Protein AF-A0A7Z9SD63-F1 (afdb_monomer_lite)

Sequence (78 aa):
KVVSDYFLTQRIKVKTEGPEYDLYVKQTIYLHQILVSAMKCKQTVDSKNVAYGLDLIETFIDLYFDAHGKDHIKQLNE

Foldseek 3Di:
DDLCVDVVPPNQDDDPDDPCNVLSVVLVVLSVLLVVLVVVVVVDVDCVSVVVSVVSVVVNCVSRDDPVSVVVVVVVVD

Structure (mmCIF, N/CA/C/O backbone):
data_AF-A0A7Z9SD63-F1
#
_entry.id   AF-A0A7Z9SD63-F1
#
loop_
_atom_site.group_PDB
_atom_site.id
_atom_site.type_symbol
_atom_site.label_atom_id
_atom_site.label_alt_id
_atom_site.label_comp_id
_atom_site.label_asym_id
_atom_site.label_entity_id
_atom_site.label_seq_id
_atom_site.pdbx_PDB_ins_code
_atom_site.Cartn_x
_atom_site.Cartn_y
_atom_site.Cartn_z
_atom_site.occupancy
_atom_site.B_iso_or_equiv
_atom_site.auth_seq_id
_atom_site.auth_comp_id
_atom_site.auth_asym_id
_atom_site.auth_atom_id
_atom_site.pdbx_PDB_model_num
ATOM 1 N N . LYS A 1 1 ? 6.505 -9.480 8.972 1.00 57.91 1 LYS A N 1
ATOM 2 C CA . LYS A 1 1 ? 7.057 -8.136 8.660 1.00 57.91 1 LYS A CA 1
ATOM 3 C C . LYS A 1 1 ? 5.891 -7.221 8.321 1.00 57.91 1 LYS A C 1
ATOM 5 O O . LYS A 1 1 ? 4.956 -7.701 7.694 1.00 57.91 1 LYS A O 1
ATOM 10 N N . VAL A 1 2 ? 5.907 -5.972 8.786 1.00 84.75 2 VAL A N 1
ATOM 11 C CA . VAL A 1 2 ? 4.816 -5.009 8.550 1.00 84.75 2 VAL A CA 1
ATOM 12 C C . VAL A 1 2 ? 4.954 -4.422 7.137 1.00 84.75 2 VAL A C 1
ATOM 14 O O . VAL A 1 2 ? 6.010 -4.540 6.515 1.00 84.75 2 VAL A O 1
ATOM 17 N N . VAL A 1 3 ? 3.891 -3.804 6.621 1.00 88.19 3 VAL A N 1
ATOM 18 C CA . VAL A 1 3 ? 3.833 -3.140 5.307 1.00 88.19 3 VAL A CA 1
ATOM 19 C C . VAL A 1 3 ? 5.068 -2.262 5.018 1.00 88.19 3 VAL A C 1
ATOM 21 O O . VAL A 1 3 ? 5.607 -2.314 3.913 1.00 88.19 3 VAL A O 1
ATOM 24 N N . SER A 1 4 ? 5.574 -1.527 6.015 1.00 89.56 4 SER A N 1
ATOM 25 C CA . SER A 1 4 ? 6.786 -0.699 5.910 1.00 89.56 4 SER A CA 1
ATOM 26 C C . SER A 1 4 ? 8.044 -1.495 5.553 1.00 89.56 4 SER A C 1
ATOM 28 O O . SER A 1 4 ? 8.780 -1.148 4.630 1.00 89.56 4 SER A O 1
ATOM 30 N N . ASP A 1 5 ? 8.279 -2.599 6.254 1.00 91.94 5 ASP A N 1
ATOM 31 C CA . ASP A 1 5 ? 9.545 -3.334 6.185 1.00 91.94 5 ASP A CA 1
ATOM 32 C C . ASP A 1 5 ? 9.610 -4.273 4.988 1.00 91.94 5 ASP A C 1
ATOM 34 O O . ASP A 1 5 ? 10.669 -4.816 4.688 1.00 91.94 5 ASP A O 1
ATOM 38 N N . TYR A 1 6 ? 8.474 -4.546 4.353 1.00 93.56 6 TYR A N 1
ATOM 39 C CA . TYR A 1 6 ? 8.406 -5.474 3.235 1.00 93.56 6 TYR A CA 1
ATOM 40 C C . TYR A 1 6 ? 8.047 -4.768 1.939 1.00 93.56 6 TYR A C 1
ATOM 42 O O . TYR A 1 6 ? 8.815 -4.814 0.978 1.00 93.56 6 TYR A O 1
ATOM 50 N N . PHE A 1 7 ? 6.906 -4.082 1.904 1.00 94.38 7 PHE A N 1
ATOM 51 C CA . PHE A 1 7 ? 6.444 -3.465 0.670 1.00 94.38 7 PHE A CA 1
ATOM 52 C C . PHE A 1 7 ? 7.224 -2.198 0.352 1.00 94.38 7 PHE A C 1
ATOM 54 O O . PHE A 1 7 ? 7.855 -2.142 -0.700 1.00 94.38 7 PHE A O 1
ATOM 61 N N . LEU A 1 8 ? 7.251 -1.230 1.272 1.00 93.75 8 LEU A N 1
ATOM 62 C CA . LEU A 1 8 ? 7.885 0.071 1.020 1.00 93.75 8 LEU A CA 1
ATOM 63 C C . LEU A 1 8 ? 9.409 -0.010 0.865 1.00 93.75 8 LEU A C 1
ATOM 65 O O . LEU A 1 8 ? 9.991 0.814 0.171 1.00 93.75 8 LEU A O 1
ATOM 69 N N . THR A 1 9 ? 10.056 -0.990 1.495 1.00 93.38 9 THR A N 1
ATOM 70 C CA . THR A 1 9 ? 11.526 -1.087 1.523 1.00 93.38 9 THR A CA 1
ATOM 71 C C . THR A 1 9 ? 12.107 -2.183 0.631 1.00 93.38 9 THR A C 1
ATOM 73 O O . THR A 1 9 ? 13.249 -2.048 0.198 1.00 93.38 9 THR A O 1
ATOM 76 N N . GLN A 1 10 ? 11.373 -3.265 0.332 1.00 93.75 10 GLN A N 1
ATOM 77 C CA . GLN A 1 10 ? 11.926 -4.405 -0.423 1.00 93.75 10 GLN A CA 1
ATOM 78 C C . GLN A 1 10 ? 11.217 -4.646 -1.762 1.00 93.75 10 GLN A C 1
ATOM 80 O O . GLN A 1 10 ? 11.886 -4.892 -2.777 1.00 93.75 10 GLN A O 1
ATOM 85 N N . ARG A 1 11 ? 9.875 -4.607 -1.776 1.00 94.44 11 ARG A N 1
ATOM 86 C CA . ARG A 1 11 ? 9.068 -5.013 -2.939 1.00 94.44 11 ARG A CA 1
ATOM 87 C C . ARG A 1 11 ? 8.792 -3.887 -3.927 1.00 94.44 11 ARG A C 1
ATOM 89 O O . ARG A 1 11 ? 8.987 -4.107 -5.119 1.00 94.44 11 ARG A O 1
ATOM 96 N N . ILE A 1 12 ? 8.346 -2.720 -3.466 1.00 94.69 12 ILE A N 1
ATOM 97 C CA . ILE A 1 12 ? 8.058 -1.585 -4.346 1.00 94.69 12 ILE A CA 1
ATOM 98 C C . ILE A 1 12 ? 9.379 -0.927 -4.740 1.00 94.69 12 ILE A C 1
ATOM 100 O O . ILE A 1 12 ? 10.140 -0.468 -3.890 1.00 94.69 12 ILE A O 1
ATOM 104 N N . LYS A 1 13 ? 9.680 -0.917 -6.040 1.00 94.75 13 LYS A N 1
ATOM 105 C CA . LYS A 1 13 ? 10.903 -0.299 -6.559 1.00 94.75 13 LYS A CA 1
ATOM 106 C C . LYS A 1 13 ? 10.675 1.186 -6.772 1.00 94.75 13 LYS A C 1
ATOM 108 O O . LYS A 1 13 ? 9.694 1.564 -7.401 1.0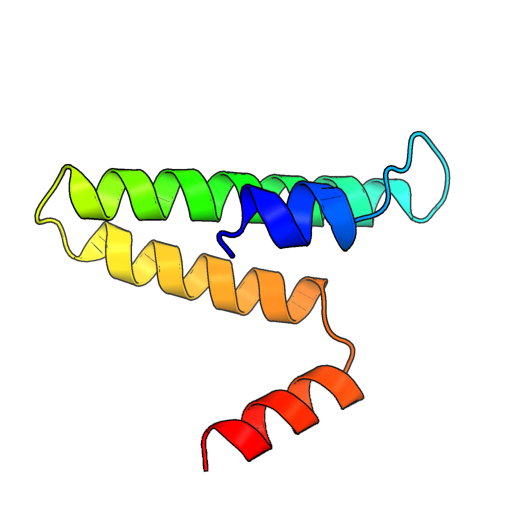0 94.75 13 LYS A O 1
ATOM 113 N N . VAL A 1 14 ? 11.604 2.003 -6.281 1.00 96.00 14 VAL A N 1
ATOM 114 C CA . VAL A 1 14 ? 11.579 3.451 -6.497 1.00 96.00 14 VAL A CA 1
ATOM 115 C C . VAL A 1 14 ? 11.667 3.734 -7.993 1.00 96.00 14 VAL A C 1
ATOM 117 O O . VAL A 1 14 ? 12.559 3.227 -8.676 1.00 96.00 14 VAL A O 1
ATOM 120 N N . LYS A 1 15 ? 10.736 4.547 -8.486 1.00 96.56 15 LYS A N 1
ATOM 121 C CA . LYS A 1 15 ? 10.736 5.092 -9.843 1.00 96.56 15 LYS A CA 1
ATOM 122 C C . LYS A 1 15 ? 10.714 6.608 -9.722 1.00 96.56 15 LYS A C 1
ATOM 124 O O . LYS A 1 15 ? 9.924 7.147 -8.952 1.00 96.56 15 LYS A O 1
ATOM 129 N N . THR A 1 16 ? 11.596 7.285 -10.444 1.00 95.12 16 THR A N 1
ATOM 130 C CA . THR A 1 16 ? 11.699 8.755 -10.440 1.00 95.12 16 THR A CA 1
ATOM 131 C C . THR A 1 16 ? 11.125 9.381 -11.705 1.00 95.12 16 THR A C 1
ATOM 133 O O . THR A 1 16 ? 10.791 10.558 -11.693 1.00 95.12 16 THR A O 1
ATOM 136 N N . GLU A 1 17 ? 10.989 8.595 -12.774 1.00 93.44 17 GLU A N 1
ATOM 137 C CA . GLU A 1 17 ? 10.475 9.005 -14.080 1.00 93.44 17 GLU A CA 1
ATOM 138 C C . GLU A 1 17 ? 10.079 7.774 -14.916 1.00 93.44 17 GLU A C 1
ATOM 140 O O . GLU A 1 17 ? 10.331 6.629 -14.523 1.00 93.44 17 GLU A O 1
ATOM 145 N N . GLY A 1 18 ? 9.468 8.012 -16.079 1.00 95.31 18 GLY A N 1
ATOM 146 C CA . GLY A 1 18 ? 9.121 6.975 -17.050 1.00 95.31 18 GLY A CA 1
ATOM 147 C C . GLY A 1 18 ? 7.729 6.352 -16.861 1.00 95.31 18 GLY A C 1
ATOM 148 O O . GLY A 1 18 ? 6.976 6.742 -15.969 1.00 95.31 18 GLY A O 1
ATOM 149 N N . PRO A 1 19 ? 7.370 5.368 -17.706 1.00 93.69 19 PRO A N 1
ATOM 150 C CA . PRO A 1 19 ? 6.005 4.835 -17.801 1.00 93.69 19 PRO A CA 1
ATOM 151 C C . PRO A 1 19 ? 5.529 4.106 -16.536 1.00 93.69 19 PRO A C 1
ATOM 153 O O . PRO A 1 19 ? 4.331 3.961 -16.316 1.00 93.69 19 PRO A O 1
ATOM 156 N N . GLU A 1 20 ? 6.454 3.658 -15.687 1.00 94.38 20 GLU A N 1
ATOM 157 C CA . GLU A 1 20 ? 6.145 2.960 -14.433 1.00 94.38 20 GLU A CA 1
ATOM 158 C C . GLU A 1 20 ? 6.016 3.908 -13.228 1.00 94.38 20 GLU A C 1
ATOM 160 O O . GLU A 1 20 ? 5.650 3.465 -12.137 1.00 94.38 20 GLU A O 1
ATOM 165 N N . TYR A 1 21 ? 6.315 5.203 -13.398 1.00 96.62 21 TYR A N 1
ATOM 166 C CA . TYR A 1 21 ? 6.276 6.183 -12.311 1.00 96.62 21 TYR A CA 1
ATOM 167 C C . TYR A 1 21 ? 4.878 6.302 -11.699 1.00 96.62 21 TYR A C 1
ATOM 169 O O . TYR A 1 21 ? 4.726 6.218 -10.481 1.00 96.62 21 TYR A O 1
ATOM 177 N N . ASP A 1 22 ? 3.845 6.400 -12.535 1.00 96.88 22 ASP A N 1
ATOM 178 C CA . ASP A 1 22 ? 2.464 6.538 -12.069 1.00 96.88 22 ASP A CA 1
ATOM 179 C C . ASP A 1 22 ? 2.001 5.317 -11.268 1.00 96.88 22 ASP A C 1
ATOM 181 O O . ASP A 1 22 ? 1.283 5.452 -10.274 1.00 96.88 22 ASP A O 1
ATOM 185 N N . LEU A 1 23 ? 2.427 4.116 -11.673 1.00 95.88 23 LEU A N 1
ATOM 186 C CA . LEU A 1 23 ? 2.134 2.888 -10.937 1.00 95.88 23 LEU A CA 1
ATOM 187 C C . LEU A 1 23 ? 2.840 2.887 -9.578 1.00 95.88 23 LEU A C 1
ATOM 189 O O . LEU A 1 23 ? 2.205 2.598 -8.565 1.00 95.88 23 LEU A O 1
ATOM 193 N N . TYR A 1 24 ? 4.118 3.267 -9.541 1.00 96.81 24 TYR A N 1
ATOM 194 C CA . TYR A 1 24 ? 4.880 3.416 -8.302 1.00 96.81 24 TYR A CA 1
ATOM 195 C C . TYR A 1 24 ? 4.220 4.417 -7.338 1.00 96.81 24 TYR A C 1
ATOM 197 O O . TYR A 1 24 ? 4.025 4.113 -6.156 1.00 96.81 24 TYR A O 1
ATOM 205 N N . VAL A 1 25 ? 3.814 5.589 -7.836 1.00 97.31 25 VAL A N 1
ATOM 206 C CA . VAL A 1 25 ? 3.120 6.612 -7.040 1.00 97.31 25 VAL A CA 1
ATOM 207 C C . VAL A 1 25 ? 1.795 6.072 -6.502 1.00 97.31 25 VAL A C 1
ATOM 209 O O . VAL A 1 25 ? 1.528 6.178 -5.307 1.00 97.31 25 VAL A O 1
ATOM 212 N N . LYS A 1 26 ? 0.981 5.417 -7.337 1.00 97.31 26 LYS A N 1
ATOM 213 C CA . LYS A 1 26 ? -0.277 4.803 -6.882 1.00 97.31 26 LYS A CA 1
ATOM 214 C C . LYS A 1 26 ? -0.035 3.744 -5.805 1.00 97.31 26 LYS A C 1
ATOM 216 O O . LYS A 1 26 ? -0.659 3.802 -4.749 1.00 97.31 26 LYS A O 1
ATOM 221 N N . GLN A 1 27 ? 0.895 2.817 -6.025 1.00 97.00 27 GLN A N 1
ATOM 222 C CA . GLN A 1 27 ? 1.209 1.760 -5.059 1.00 97.00 27 GLN A CA 1
ATOM 223 C C . GLN A 1 27 ? 1.679 2.334 -3.715 1.00 97.00 27 GLN A C 1
ATOM 225 O O . GLN A 1 27 ? 1.221 1.891 -2.662 1.00 97.00 27 GLN A O 1
ATOM 230 N N . THR A 1 28 ? 2.543 3.352 -3.727 1.00 97.00 28 THR A N 1
ATOM 231 C CA . THR A 1 28 ? 3.023 3.999 -2.493 1.00 97.00 28 THR A CA 1
ATOM 232 C C . THR A 1 28 ? 1.928 4.773 -1.758 1.00 97.00 28 THR A C 1
ATOM 234 O O . THR A 1 28 ? 1.866 4.695 -0.529 1.00 97.00 28 THR A O 1
ATOM 237 N N . ILE A 1 29 ? 1.016 5.438 -2.477 1.00 97.69 29 ILE A N 1
ATOM 238 C CA . ILE A 1 29 ? -0.159 6.097 -1.886 1.00 97.69 29 ILE A CA 1
ATOM 239 C C . ILE A 1 29 ? -1.037 5.080 -1.150 1.00 97.69 29 ILE A C 1
ATOM 241 O O . ILE A 1 29 ? -1.350 5.293 0.022 1.00 97.69 29 ILE A O 1
ATOM 245 N N . TYR A 1 30 ? -1.398 3.965 -1.791 1.00 97.88 30 TYR A N 1
ATOM 246 C CA . TYR A 1 30 ? -2.253 2.952 -1.161 1.00 97.88 30 TYR A CA 1
ATOM 247 C C . TYR A 1 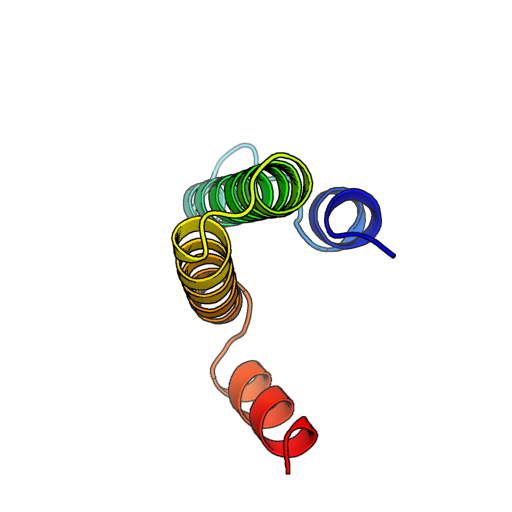30 ? -1.582 2.312 0.058 1.00 97.88 30 TYR A C 1
ATOM 249 O O . TYR A 1 30 ? -2.212 2.176 1.105 1.00 97.88 30 TYR A O 1
ATOM 257 N N . LEU A 1 31 ? -0.282 2.009 -0.014 1.00 97.31 31 LEU A N 1
ATOM 258 C CA . LEU A 1 31 ? 0.467 1.495 1.139 1.00 97.31 31 LEU A CA 1
ATOM 259 C C . LEU A 1 31 ? 0.475 2.483 2.312 1.00 97.31 31 LEU A C 1
ATOM 261 O O . LEU A 1 31 ? 0.298 2.077 3.462 1.00 97.31 31 LEU A O 1
ATOM 265 N N . HIS A 1 32 ? 0.641 3.780 2.039 1.00 97.19 32 HIS A N 1
ATOM 266 C CA . HIS A 1 32 ? 0.549 4.810 3.071 1.00 97.19 32 HIS A CA 1
ATOM 267 C C . HIS A 1 32 ? -0.860 4.883 3.680 1.00 97.19 32 HIS A C 1
ATOM 269 O O . HIS A 1 32 ? -1.000 4.911 4.903 1.00 97.19 32 HIS A O 1
ATOM 275 N N . GLN A 1 33 ? -1.907 4.848 2.853 1.00 97.38 33 GLN A N 1
ATOM 276 C CA . GLN A 1 33 ? -3.291 4.857 3.326 1.00 97.38 33 GLN A CA 1
ATOM 277 C C . GLN A 1 33 ? -3.617 3.630 4.186 1.00 97.38 33 GLN A C 1
ATOM 279 O O . GLN A 1 33 ? -4.261 3.783 5.224 1.00 97.38 33 GLN A O 1
ATOM 284 N N . ILE A 1 34 ? -3.115 2.441 3.831 1.00 96.94 34 ILE A N 1
ATOM 285 C CA . ILE A 1 34 ? -3.253 1.219 4.641 1.00 96.94 34 ILE A CA 1
ATOM 286 C C . ILE A 1 34 ? -2.607 1.413 6.018 1.00 96.94 34 ILE A C 1
ATOM 288 O O . ILE A 1 34 ? -3.222 1.094 7.037 1.00 96.94 34 ILE A O 1
ATOM 292 N N . LEU A 1 35 ? -1.395 1.979 6.078 1.00 96.19 35 LEU A N 1
ATOM 293 C CA . LEU A 1 35 ? -0.718 2.271 7.347 1.00 96.19 35 LEU A CA 1
ATOM 294 C C . LEU A 1 35 ? -1.526 3.249 8.215 1.00 96.19 35 LEU A C 1
ATOM 296 O O . LEU A 1 35 ? -1.675 3.028 9.418 1.00 96.19 35 LEU A O 1
ATOM 300 N N . VAL A 1 36 ? -2.082 4.303 7.610 1.00 96.25 36 VAL A N 1
ATOM 301 C CA . VAL A 1 36 ? -2.940 5.276 8.302 1.00 96.25 36 VAL A CA 1
ATOM 302 C C . VAL A 1 36 ? -4.235 4.622 8.790 1.00 96.25 36 VAL A C 1
ATOM 304 O O . VAL A 1 36 ? -4.615 4.833 9.941 1.00 96.25 36 VAL A O 1
ATOM 307 N N . SER A 1 37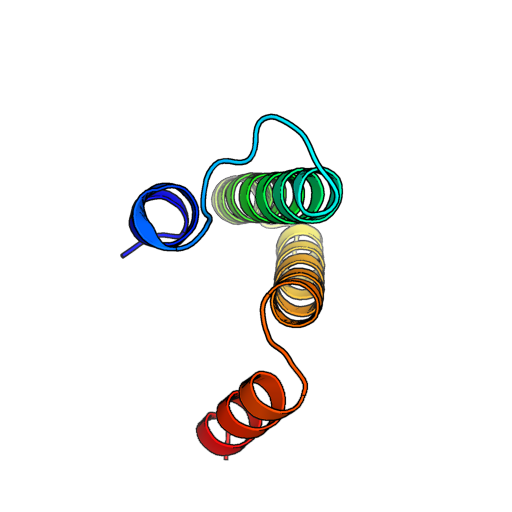 ? -4.894 3.801 7.967 1.00 96.25 37 SER A N 1
ATOM 308 C CA . SER A 1 37 ? -6.122 3.097 8.358 1.00 96.25 37 SER A CA 1
ATOM 309 C C . SER A 1 37 ? -5.862 2.137 9.518 1.00 96.25 37 SER A C 1
ATOM 311 O O . SER A 1 37 ? -6.575 2.165 10.518 1.00 96.25 37 SER A O 1
ATOM 313 N N . ALA A 1 38 ? -4.771 1.369 9.457 1.00 95.31 38 ALA A N 1
ATOM 314 C CA . ALA A 1 38 ? -4.361 0.476 10.538 1.00 95.31 38 ALA A CA 1
ATOM 315 C C . ALA A 1 38 ? -4.077 1.228 11.849 1.00 95.31 38 ALA A C 1
ATOM 317 O O . ALA A 1 38 ? -4.388 0.731 12.931 1.00 95.31 38 ALA A O 1
ATOM 318 N N . MET A 1 39 ? -3.500 2.430 11.772 1.00 96.62 39 MET A N 1
ATOM 319 C CA . MET A 1 39 ? -3.317 3.303 12.931 1.00 96.62 39 MET A CA 1
ATOM 320 C C . MET A 1 39 ? -4.667 3.781 13.495 1.00 96.62 39 MET A C 1
ATOM 322 O O . MET A 1 39 ? -4.882 3.666 14.702 1.00 96.62 39 MET A O 1
ATOM 326 N N . LYS A 1 40 ? -5.612 4.210 12.648 1.00 97.06 40 LYS A N 1
ATOM 327 C CA . LYS A 1 40 ? -6.960 4.633 13.078 1.00 97.06 40 LYS A CA 1
ATOM 328 C C . LYS A 1 40 ? -7.762 3.508 13.731 1.00 97.06 40 LYS A C 1
ATOM 330 O O . LYS A 1 40 ? -8.425 3.749 14.740 1.00 97.06 40 LYS A O 1
ATOM 335 N N . CYS A 1 41 ? -7.656 2.282 13.214 1.00 96.94 41 CYS A N 1
ATOM 336 C CA . CYS A 1 41 ? -8.267 1.095 13.821 1.00 96.94 41 CYS A CA 1
ATOM 337 C C . CYS A 1 41 ? -7.761 0.832 15.247 1.00 96.94 41 CYS A C 1
ATOM 339 O O . CYS A 1 41 ? -8.489 0.272 16.055 1.00 96.94 41 CYS A O 1
ATOM 341 N N . LYS A 1 42 ? -6.519 1.222 15.573 1.00 95.06 42 LYS A N 1
ATOM 342 C CA . LYS A 1 42 ? -5.962 1.082 16.931 1.00 95.06 42 LYS A CA 1
ATOM 343 C C . LYS A 1 42 ? -6.376 2.217 17.865 1.00 95.06 42 LYS A C 1
ATOM 345 O O . LYS A 1 42 ? -6.394 2.029 19.075 1.00 95.06 42 LYS A O 1
ATOM 350 N N . GLN A 1 43 ? -6.644 3.399 17.315 1.00 97.38 43 GLN A N 1
ATOM 351 C CA . GLN A 1 43 ? -6.965 4.602 18.087 1.00 97.38 43 GLN A CA 1
ATOM 352 C C . GLN A 1 43 ? -8.457 4.748 18.395 1.00 97.38 43 GLN A C 1
ATOM 354 O O . GLN A 1 43 ? -8.819 5.485 19.309 1.00 97.38 43 GLN A O 1
ATOM 359 N N . THR A 1 44 ? -9.325 4.095 17.622 1.00 96.00 44 THR A N 1
ATOM 360 C CA . THR A 1 44 ? -10.778 4.276 17.701 1.00 96.00 44 THR A CA 1
ATOM 361 C C . THR A 1 44 ? -11.503 2.937 17.615 1.00 96.00 44 THR A C 1
ATOM 363 O O . THR A 1 44 ? -10.965 1.973 17.082 1.00 96.00 44 THR A O 1
ATOM 366 N N . VAL A 1 45 ? -12.747 2.894 18.098 1.00 95.19 45 VAL A N 1
ATOM 367 C CA . VAL A 1 45 ? -13.635 1.720 17.986 1.00 95.19 45 VAL A CA 1
ATOM 368 C C . VAL A 1 45 ? -14.609 1.813 16.801 1.00 95.19 45 VAL A C 1
ATOM 370 O O . VAL A 1 45 ? -15.518 0.996 16.685 1.00 95.19 45 VAL A O 1
ATOM 373 N N . ASP A 1 46 ? -14.451 2.813 15.924 1.00 96.88 46 ASP A N 1
ATOM 374 C CA . ASP A 1 46 ? -15.306 2.979 14.744 1.00 96.88 46 ASP A CA 1
ATOM 375 C C . ASP A 1 46 ? -14.962 1.921 13.684 1.00 96.88 46 ASP A C 1
ATOM 377 O O . ASP A 1 46 ? -13.889 1.947 13.068 1.00 96.88 46 ASP A O 1
ATOM 381 N N . SER A 1 47 ? -15.901 1.001 13.455 1.00 95.75 47 SER A N 1
ATOM 382 C CA . SER A 1 47 ? -15.775 -0.103 12.501 1.00 95.75 47 SER A CA 1
ATOM 383 C C . SER A 1 47 ? -15.618 0.358 11.051 1.00 95.75 47 SER A C 1
ATOM 385 O O . SER A 1 47 ? -15.107 -0.403 10.226 1.00 95.75 47 SER A O 1
ATOM 387 N N . LYS A 1 48 ? -15.955 1.613 10.725 1.00 96.94 48 LYS A N 1
ATOM 388 C CA . LYS A 1 48 ? -15.725 2.183 9.390 1.00 96.94 48 LYS A CA 1
ATOM 389 C C . LYS A 1 48 ? -14.250 2.193 9.005 1.00 96.94 48 LYS A C 1
ATOM 391 O O . LYS A 1 48 ? -13.937 2.009 7.834 1.00 96.94 48 LYS A O 1
ATOM 396 N N . ASN A 1 49 ? -13.339 2.358 9.968 1.00 96.25 49 ASN A N 1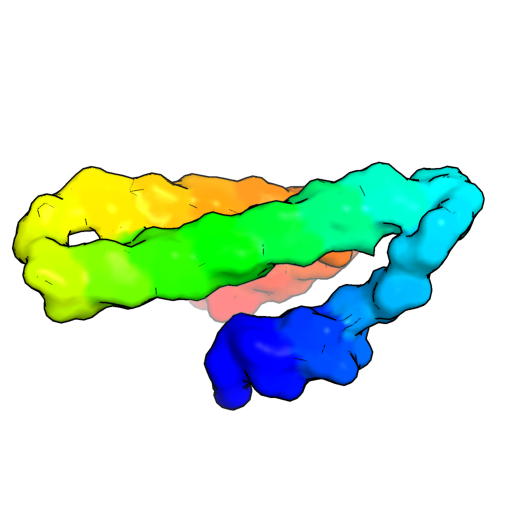
ATOM 397 C CA . ASN A 1 49 ? -11.900 2.310 9.688 1.00 96.25 49 ASN A CA 1
ATOM 398 C C . ASN A 1 49 ? -11.441 0.900 9.287 1.00 96.25 49 ASN A C 1
ATOM 400 O O . ASN A 1 49 ? -10.524 0.759 8.478 1.00 96.25 49 ASN A O 1
ATOM 404 N N . VAL A 1 50 ? -12.094 -0.140 9.820 1.00 96.56 50 VAL A N 1
ATOM 405 C CA . VAL A 1 50 ? -11.819 -1.533 9.446 1.00 96.56 50 VAL A CA 1
ATOM 406 C C . VAL A 1 50 ? -12.299 -1.788 8.023 1.00 96.56 50 VAL A C 1
ATOM 408 O O . VAL A 1 50 ? -11.503 -2.233 7.203 1.00 96.56 50 VAL A O 1
ATOM 411 N N . ALA A 1 51 ? -13.553 -1.441 7.716 1.00 97.69 51 ALA A N 1
ATOM 412 C CA . ALA A 1 51 ? -14.111 -1.594 6.372 1.00 97.69 51 ALA A CA 1
ATOM 413 C C . ALA A 1 51 ? -13.267 -0.849 5.324 1.00 97.69 51 ALA A C 1
ATOM 415 O O . ALA A 1 51 ? -12.823 -1.443 4.349 1.00 97.69 51 ALA A O 1
ATOM 416 N N . TYR A 1 52 ? -12.934 0.416 5.593 1.00 97.62 52 TYR A N 1
ATOM 417 C CA . TYR A 1 52 ? -12.078 1.209 4.713 1.00 97.62 52 TYR A CA 1
ATOM 418 C C . TYR A 1 52 ? -10.675 0.608 4.549 1.00 97.62 52 TYR A C 1
ATOM 420 O O . TYR A 1 52 ? -10.121 0.594 3.454 1.00 97.62 52 TYR A O 1
ATOM 428 N N . GLY A 1 53 ? -10.090 0.079 5.628 1.00 96.94 53 GLY A N 1
ATOM 429 C CA . GLY A 1 53 ? -8.798 -0.600 5.569 1.00 96.94 53 GLY A CA 1
ATOM 430 C C . GLY A 1 53 ? -8.816 -1.847 4.683 1.00 96.94 53 GLY A C 1
ATOM 431 O O . GLY A 1 53 ? -7.845 -2.081 3.967 1.00 96.94 53 GLY A O 1
ATOM 432 N N . LEU A 1 54 ? -9.905 -2.620 4.711 1.00 96.75 54 LEU A N 1
ATOM 433 C CA . LEU A 1 54 ? -10.084 -3.794 3.855 1.00 96.75 54 LEU A CA 1
ATOM 434 C C . LEU A 1 54 ? -10.220 -3.394 2.380 1.00 96.75 54 LEU A C 1
ATOM 436 O O . LEU A 1 54 ? -9.505 -3.946 1.548 1.00 96.75 54 LEU A O 1
ATOM 440 N N . ASP A 1 55 ? -11.015 -2.368 2.068 1.00 97.88 55 ASP A N 1
ATOM 441 C CA . ASP A 1 55 ? -11.158 -1.857 0.695 1.00 97.88 55 ASP A CA 1
ATOM 442 C C . ASP A 1 55 ? -9.818 -1.374 0.111 1.00 97.88 55 ASP A C 1
ATOM 444 O O . ASP A 1 55 ? -9.500 -1.608 -1.061 1.00 97.88 55 ASP A O 1
ATOM 448 N N . LEU A 1 56 ? -8.989 -0.722 0.935 1.00 97.94 56 LEU A N 1
ATOM 449 C CA . LEU A 1 56 ? -7.644 -0.308 0.537 1.00 97.94 56 LEU A CA 1
ATOM 450 C C . LEU A 1 56 ? -6.725 -1.500 0.248 1.00 97.94 56 LEU A C 1
ATOM 452 O O . LEU A 1 56 ? -5.894 -1.413 -0.657 1.00 97.94 56 LEU A O 1
ATOM 456 N N . ILE A 1 57 ? -6.848 -2.590 1.011 1.00 95.38 57 ILE A N 1
ATOM 457 C CA . ILE A 1 57 ? -6.066 -3.814 0.801 1.00 95.38 57 ILE A CA 1
ATOM 458 C C . ILE A 1 57 ? -6.478 -4.481 -0.510 1.00 95.38 57 ILE A C 1
ATOM 460 O O . ILE A 1 57 ? -5.595 -4.790 -1.307 1.00 95.38 57 ILE A O 1
ATOM 464 N N . GLU A 1 58 ? -7.776 -4.634 -0.772 1.00 94.44 58 GLU A N 1
ATOM 465 C CA . GLU A 1 58 ? -8.284 -5.192 -2.035 1.00 94.44 58 GLU A CA 1
ATOM 466 C C . GLU A 1 58 ? -7.806 -4.372 -3.237 1.00 94.44 58 GLU A C 1
ATOM 468 O O . GLU A 1 58 ? -7.229 -4.901 -4.187 1.00 94.44 58 GLU A O 1
ATOM 473 N N . THR A 1 59 ? -7.914 -3.045 -3.147 1.00 96.06 59 THR A N 1
ATOM 474 C CA . THR A 1 59 ? -7.437 -2.166 -4.221 1.00 96.06 59 THR A CA 1
ATOM 475 C C . THR A 1 59 ? -5.923 -2.273 -4.416 1.00 96.06 59 THR A C 1
ATOM 477 O O . THR A 1 59 ? -5.425 -2.248 -5.542 1.00 96.06 59 THR A O 1
ATOM 480 N N . PHE A 1 60 ? -5.155 -2.412 -3.333 1.00 95.88 60 PHE A N 1
ATOM 481 C CA . PHE A 1 60 ? -3.713 -2.611 -3.436 1.00 95.88 60 PHE A CA 1
ATOM 482 C C . PHE A 1 60 ? -3.357 -3.969 -4.055 1.00 95.88 60 PHE A C 1
ATOM 484 O O . PHE A 1 60 ? -2.438 -4.029 -4.873 1.00 95.88 60 PHE A O 1
ATOM 491 N N . ILE A 1 61 ? -4.079 -5.041 -3.712 1.00 93.50 61 ILE A N 1
ATOM 492 C CA . ILE A 1 61 ? -3.931 -6.361 -4.343 1.00 93.50 61 ILE A CA 1
ATOM 493 C C . ILE A 1 61 ? -4.149 -6.228 -5.849 1.00 93.50 61 ILE A C 1
ATOM 495 O O . ILE A 1 61 ? -3.335 -6.724 -6.629 1.00 93.50 61 ILE A O 1
ATOM 499 N N . ASP A 1 62 ? -5.178 -5.483 -6.255 1.00 92.94 62 ASP A N 1
ATOM 500 C CA . ASP A 1 62 ? -5.481 -5.250 -7.660 1.00 92.94 62 ASP A CA 1
ATOM 501 C C . ASP A 1 62 ? -4.402 -4.473 -8.415 1.00 92.94 62 ASP A C 1
ATOM 503 O O . ASP A 1 62 ? -4.176 -4.739 -9.596 1.00 92.94 62 ASP A O 1
ATOM 507 N N . LEU A 1 63 ? -3.740 -3.535 -7.735 1.00 93.50 63 LEU A N 1
ATOM 508 C CA . LEU A 1 63 ? -2.648 -2.724 -8.276 1.00 93.5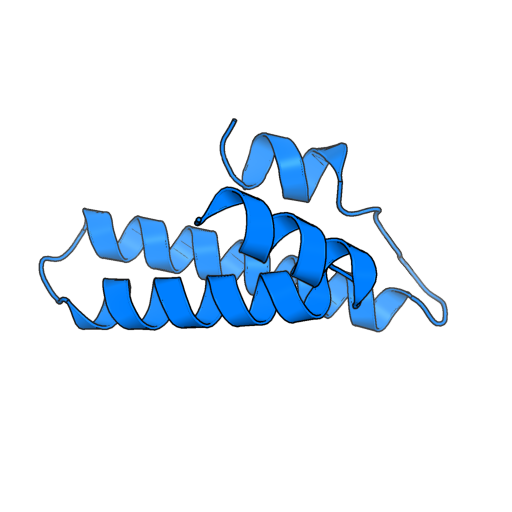0 63 LEU A CA 1
ATOM 509 C C . LEU A 1 63 ? -1.289 -3.435 -8.273 1.00 93.50 63 LEU A C 1
ATOM 511 O O . LEU A 1 63 ? -0.389 -3.027 -9.010 1.00 93.50 63 LEU A O 1
ATOM 515 N N . TYR A 1 64 ? -1.085 -4.417 -7.394 1.00 93.81 64 TYR A N 1
ATOM 516 C CA . TYR A 1 64 ? 0.214 -5.064 -7.197 1.00 93.81 64 TYR A CA 1
ATOM 517 C C . TYR A 1 64 ? 0.324 -6.418 -7.902 1.00 93.81 64 TYR A C 1
ATOM 519 O O . TYR A 1 64 ? 1.389 -6.734 -8.433 1.00 93.81 64 TYR A O 1
ATOM 527 N N . PHE A 1 65 ? -0.748 -7.210 -7.912 1.00 91.94 65 PHE A N 1
ATOM 528 C CA . PHE A 1 65 ? -0.760 -8.530 -8.534 1.00 91.94 65 PHE A CA 1
ATOM 529 C C . PHE A 1 65 ? -1.380 -8.490 -9.929 1.00 91.94 65 PHE A C 1
ATOM 531 O O . PHE A 1 65 ? -2.406 -7.853 -10.167 1.00 91.94 65 PHE A O 1
ATOM 538 N N . ASP A 1 66 ? -0.772 -9.236 -10.846 1.00 89.06 66 ASP A N 1
ATOM 539 C CA . ASP A 1 66 ? -1.386 -9.569 -12.125 1.00 89.06 66 ASP A CA 1
ATOM 540 C C . ASP A 1 66 ? -2.463 -10.658 -11.953 1.00 89.06 66 ASP A C 1
ATOM 542 O O . ASP A 1 66 ? -2.722 -11.145 -10.850 1.00 89.06 66 ASP A O 1
ATOM 546 N N . ALA A 1 67 ? -3.124 -11.036 -13.050 1.00 85.38 67 ALA A N 1
ATOM 547 C CA . ALA A 1 67 ? -4.184 -12.044 -13.021 1.00 85.38 67 ALA A CA 1
ATOM 548 C C . ALA A 1 67 ? -3.714 -13.371 -12.394 1.00 85.38 67 ALA A C 1
ATOM 550 O O . ALA A 1 67 ? -4.406 -13.934 -11.550 1.00 85.38 67 ALA A O 1
ATOM 551 N N . HIS A 1 68 ? -2.501 -13.811 -12.739 1.00 85.94 68 HIS A N 1
ATOM 552 C CA . HIS A 1 68 ? -1.913 -15.034 -12.200 1.00 85.94 68 HIS A CA 1
ATOM 553 C C . HIS A 1 68 ? -1.654 -14.929 -10.687 1.00 85.94 68 HIS A C 1
ATOM 555 O O . HIS A 1 68 ? -1.953 -15.851 -9.929 1.00 85.94 68 HIS A O 1
ATOM 561 N N . GLY A 1 69 ? -1.142 -13.789 -10.218 1.00 84.56 69 GLY A N 1
ATOM 562 C CA . GLY A 1 69 ? -0.928 -13.525 -8.798 1.00 84.56 69 GLY A CA 1
ATOM 563 C C . GLY A 1 69 ? -2.225 -13.517 -7.987 1.00 84.56 69 GLY A C 1
ATOM 564 O O . GLY A 1 69 ? -2.253 -14.054 -6.881 1.00 84.56 69 GLY A O 1
ATOM 565 N N . LYS A 1 70 ? -3.312 -12.965 -8.540 1.00 86.12 70 LYS A N 1
ATOM 566 C CA . LYS A 1 70 ? -4.627 -12.952 -7.877 1.00 86.12 70 LYS A CA 1
ATOM 567 C C . LYS A 1 70 ? -5.221 -14.350 -7.747 1.00 86.12 70 LYS A C 1
ATOM 569 O O . LYS A 1 70 ? -5.770 -14.675 -6.696 1.00 86.12 70 LYS A O 1
ATOM 574 N N . ASP A 1 71 ? -5.086 -15.181 -8.775 1.00 84.94 71 ASP A N 1
ATOM 575 C CA . ASP A 1 71 ? -5.573 -16.562 -8.729 1.00 84.94 71 ASP A CA 1
ATOM 576 C C . ASP A 1 71 ? -4.818 -17.393 -7.686 1.00 84.94 71 ASP A C 1
ATOM 578 O O . ASP A 1 71 ? -5.436 -18.156 -6.944 1.00 84.94 71 ASP A O 1
ATOM 582 N N . HIS A 1 72 ? -3.509 -17.169 -7.534 1.00 83.88 72 HIS A N 1
ATOM 583 C CA . HIS A 1 72 ? -2.729 -17.828 -6.486 1.00 83.88 72 HIS A CA 1
ATOM 584 C C . HIS A 1 72 ? -3.175 -17.431 -5.068 1.00 83.88 72 HI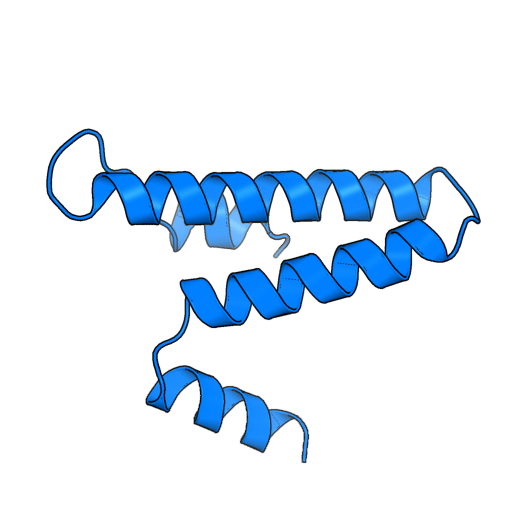S A C 1
ATOM 586 O O . HIS A 1 72 ? -3.203 -18.270 -4.174 1.00 83.88 72 HIS A O 1
ATOM 592 N N . ILE A 1 73 ? -3.566 -16.170 -4.850 1.00 83.50 73 ILE A N 1
ATOM 593 C CA . ILE A 1 73 ? -4.090 -15.718 -3.550 1.00 83.50 73 ILE A CA 1
ATOM 594 C C . ILE A 1 73 ? -5.440 -16.367 -3.239 1.00 83.50 73 ILE A C 1
ATOM 596 O O . ILE A 1 73 ? -5.665 -16.772 -2.102 1.00 83.50 73 ILE A O 1
ATOM 600 N N . LYS A 1 74 ? -6.328 -16.499 -4.231 1.00 82.12 74 LYS A N 1
ATOM 601 C CA . LYS A 1 74 ? -7.637 -17.143 -4.033 1.00 82.12 74 LYS A CA 1
ATOM 602 C C . LYS A 1 74 ? -7.494 -18.592 -3.568 1.00 82.12 74 LYS A C 1
ATOM 604 O O . LYS A 1 74 ? -8.183 -18.981 -2.637 1.00 82.12 74 LYS A O 1
ATOM 609 N N . GLN A 1 75 ? -6.549 -19.333 -4.146 1.00 82.69 75 GLN A N 1
ATOM 610 C CA . GLN A 1 75 ? -6.258 -20.724 -3.772 1.00 82.69 75 GLN A CA 1
ATOM 611 C C . GLN A 1 75 ? -5.730 -20.886 -2.338 1.00 82.69 75 GLN A C 1
ATOM 613 O O . GLN A 1 75 ? -5.830 -21.968 -1.777 1.00 82.69 75 GLN A O 1
ATOM 618 N N . LEU A 1 76 ? -5.146 -19.842 -1.737 1.00 79.31 76 LEU A N 1
ATOM 619 C CA . LEU A 1 76 ? -4.671 -19.876 -0.345 1.00 79.31 76 LEU A CA 1
ATOM 620 C C . LEU A 1 76 ? -5.792 -19.655 0.680 1.00 79.31 76 LEU A C 1
ATOM 622 O O . LEU A 1 76 ? -5.576 -19.891 1.867 1.00 79.31 76 LEU A O 1
ATOM 626 N N . ASN A 1 77 ? -6.947 -19.157 0.233 1.00 70.50 77 ASN A N 1
ATOM 627 C CA . ASN A 1 77 ? -8.111 -18.876 1.073 1.00 70.50 77 ASN A CA 1
ATOM 628 C C . ASN A 1 77 ? -9.168 -20.001 1.024 1.00 70.50 77 ASN A C 1
ATOM 630 O O . ASN A 1 77 ? -10.207 -19.863 1.672 1.00 70.50 77 ASN A O 1
ATOM 634 N N . GLU A 1 78 ? -8.911 -21.071 0.260 1.00 53.91 78 GLU A N 1
ATOM 635 C CA . GLU A 1 78 ? -9.686 -22.325 0.214 1.00 53.91 78 GLU A CA 1
ATOM 636 C C . GLU A 1 78 ? -9.129 -23.360 1.204 1.00 53.91 78 GLU A C 1
ATOM 638 O O . GLU A 1 78 ? -9.954 -24.047 1.850 1.00 53.91 78 GLU A O 1
#

Secondary structure (DSSP, 8-state):
--HIIIIIIIISPP-SSSTTHHHHHHHHHHHHHHHHHHHHHHH---THHHHHHHHHHHHHHHHH--HHHHHHHHHH--

pLDDT: mean 92.48, std 7.89, range [53.91, 97.94]

Radius of gyration: 13.88 Å; chains: 1; bounding box: 28×31×36 Å